Protein AF-A0A1E7FJT5-F1 (afdb_monomer)

Solvent-accessible surface area (backbone atoms only — not comparable to full-atom values): 8750 Å² total; per-residue (Å²): 140,86,82,88,76,79,88,72,90,83,76,82,88,74,75,82,69,93,66,85,83,46,63,71,59,53,54,55,51,50,51,51,30,64,79,62,54,52,94,70,91,85,73,89,79,63,67,75,56,74,73,49,58,88,80,35,68,68,36,50,64,54,43,68,59,30,68,79,48,58,83,34,81,56,54,58,55,59,33,17,39,25,45,42,39,25,74,70,63,80,24,99,35,48,64,49,20,36,49,40,18,57,73,53,34,29,19,50,61,91,44,77,43,53,56,40,81,40,75,57,48,81,84,45,58,83,37,61,44,58,22,56,80,21,55,89,34,78,20,67,78,77,136

Structure (mmCIF, N/CA/C/O backbone):
data_AF-A0A1E7FJT5-F1
#
_entry.id   AF-A0A1E7FJT5-F1
#
loop_
_atom_site.group_PDB
_atom_site.id
_atom_site.type_symbol
_atom_site.label_atom_id
_atom_site.label_alt_id
_atom_site.label_comp_id
_atom_site.label_asym_id
_atom_site.label_entity_id
_atom_site.label_seq_id
_atom_site.pdbx_PDB_ins_code
_atom_site.Cartn_x
_atom_site.Cartn_y
_atom_site.Cartn_z
_atom_site.occupancy
_atom_site.B_iso_or_equiv
_atom_site.auth_seq_id
_atom_site.auth_comp_id
_atom_site.auth_asym_id
_atom_site.auth_atom_id
_atom_site.pdbx_PDB_model_num
ATOM 1 N N . MET A 1 1 ? 29.298 30.835 23.807 1.00 54.16 1 MET A N 1
ATOM 2 C CA . MET A 1 1 ? 28.384 29.671 23.686 1.00 54.16 1 MET A CA 1
ATOM 3 C C . MET A 1 1 ? 26.962 30.118 23.995 1.00 54.16 1 MET A C 1
ATOM 5 O O . MET A 1 1 ? 26.852 30.983 24.853 1.00 54.16 1 MET A O 1
ATOM 9 N N . PRO A 1 2 ? 25.890 29.492 23.474 1.00 68.12 2 PRO A N 1
ATOM 10 C CA . PRO A 1 2 ? 25.666 28.839 22.175 1.00 68.12 2 PRO A CA 1
ATOM 11 C C . PRO A 1 2 ? 24.451 29.472 21.430 1.00 68.12 2 PRO A C 1
ATOM 13 O O . PRO A 1 2 ? 23.672 30.204 22.028 1.00 68.12 2 PRO A O 1
ATOM 16 N N . SER A 1 3 ? 24.205 29.151 20.155 1.00 59.41 3 SER A N 1
ATOM 17 C CA . SER A 1 3 ? 22.857 29.304 19.562 1.00 59.41 3 SER A CA 1
ATOM 18 C C . SER A 1 3 ? 22.513 28.102 18.681 1.00 59.41 3 SER A C 1
ATOM 20 O O . SER A 1 3 ? 22.457 28.155 17.457 1.00 59.41 3 SER A O 1
ATOM 22 N N . CYS A 1 4 ? 22.272 26.959 19.322 1.00 64.94 4 CYS A N 1
ATOM 23 C CA . CYS A 1 4 ? 21.626 25.831 18.651 1.00 64.94 4 CYS A CA 1
ATOM 24 C C . CYS A 1 4 ? 20.137 26.147 18.440 1.00 64.94 4 CYS A C 1
ATOM 26 O O . CYS A 1 4 ? 19.281 25.666 19.178 1.00 64.94 4 CYS A O 1
ATOM 28 N N . ALA A 1 5 ? 19.815 26.969 17.443 1.00 66.50 5 ALA A N 1
ATOM 29 C CA . ALA A 1 5 ? 18.439 27.260 17.060 1.00 66.50 5 ALA A CA 1
ATOM 30 C C . ALA A 1 5 ? 17.980 26.279 15.966 1.00 66.50 5 ALA A C 1
ATOM 32 O O . ALA A 1 5 ? 17.973 26.582 14.774 1.00 66.50 5 ALA A O 1
ATOM 33 N N . ILE A 1 6 ? 17.625 25.051 16.358 1.00 74.75 6 ILE A N 1
ATOM 34 C CA . ILE A 1 6 ? 17.037 24.079 15.424 1.00 74.75 6 ILE A CA 1
ATOM 35 C C . ILE A 1 6 ? 15.547 24.405 15.256 1.00 74.75 6 ILE A C 1
ATOM 37 O O . ILE A 1 6 ? 14.698 23.907 15.993 1.00 74.75 6 ILE A O 1
ATOM 41 N N . HIS A 1 7 ? 15.212 25.212 14.248 1.00 80.00 7 HIS A N 1
ATOM 42 C CA . HIS A 1 7 ? 13.829 25.553 13.887 1.00 80.00 7 HIS A CA 1
ATOM 43 C C . HIS A 1 7 ? 13.162 24.470 13.017 1.00 80.00 7 HIS A C 1
ATOM 45 O O . HIS A 1 7 ? 12.696 24.733 11.908 1.00 80.00 7 HIS A O 1
ATOM 51 N N . ARG A 1 8 ? 13.121 23.218 13.492 1.00 81.00 8 ARG A N 1
ATOM 52 C CA . ARG A 1 8 ? 12.333 22.154 12.843 1.00 81.00 8 ARG A CA 1
ATOM 53 C C . ARG A 1 8 ? 10.976 22.008 13.519 1.00 81.00 8 ARG A C 1
ATOM 55 O O . ARG A 1 8 ? 10.890 21.734 14.712 1.00 81.00 8 ARG A O 1
ATOM 62 N N . ASN A 1 9 ? 9.916 22.126 12.726 1.00 82.88 9 ASN A N 1
ATOM 63 C CA . ASN A 1 9 ? 8.549 21.933 13.195 1.00 82.88 9 ASN A CA 1
ATOM 64 C C . ASN A 1 9 ? 8.223 20.437 13.280 1.00 82.88 9 ASN A C 1
ATOM 66 O O . ASN A 1 9 ? 8.114 19.756 12.260 1.00 82.88 9 ASN A O 1
ATOM 70 N N . TYR A 1 10 ? 8.016 19.933 14.495 1.00 84.69 10 TYR A N 1
ATOM 71 C CA . TYR A 1 10 ? 7.511 18.582 14.738 1.00 84.69 10 TYR A CA 1
ATOM 72 C C . TYR A 1 10 ? 6.029 18.653 15.103 1.00 84.69 10 TYR A C 1
ATOM 74 O O . TYR A 1 10 ? 5.621 19.461 15.934 1.00 84.69 10 TYR A O 1
ATOM 82 N N . ARG A 1 11 ? 5.199 17.796 14.499 1.00 82.25 11 ARG A N 1
ATOM 83 C CA . ARG A 1 11 ? 3.760 17.745 14.788 1.00 82.25 11 ARG A CA 1
ATOM 84 C C . ARG A 1 11 ? 3.320 16.322 15.082 1.00 82.25 11 ARG A C 1
ATOM 86 O O . ARG A 1 11 ? 3.655 15.389 14.352 1.00 82.25 11 ARG A O 1
ATOM 93 N N . LYS A 1 12 ? 2.498 16.156 16.121 1.00 75.69 12 LYS A N 1
ATOM 94 C CA . LYS A 1 12 ? 1.784 14.898 16.347 1.00 75.69 12 LYS A CA 1
ATOM 95 C C . LYS A 1 12 ? 0.781 14.704 15.235 1.00 75.69 12 LYS A C 1
ATOM 97 O O . LYS A 1 12 ? -0.065 15.552 14.968 1.00 75.69 12 LYS A O 1
ATOM 102 N N . THR A 1 13 ? 0.886 13.560 14.590 1.00 70.12 13 THR A N 1
ATOM 103 C CA . THR A 1 13 ? 0.014 13.268 13.477 1.00 70.12 13 THR A CA 1
ATOM 104 C C . THR A 1 13 ? -1.288 12.615 14.000 1.00 70.12 13 THR A C 1
ATOM 106 O O . THR A 1 13 ? -2.318 12.800 13.360 1.00 70.12 13 THR A O 1
ATOM 109 N N . PHE A 1 14 ? -1.294 11.902 15.151 1.00 70.00 14 PHE A N 1
ATOM 110 C CA . PHE A 1 14 ? -2.457 11.163 15.710 1.00 70.00 14 PHE A CA 1
ATOM 111 C C . PHE A 1 14 ? -3.013 11.719 17.023 1.00 70.00 14 PHE A C 1
ATOM 113 O O . PHE A 1 14 ? -2.334 12.454 17.734 1.00 70.00 14 PHE A O 1
ATOM 120 N N . THR A 1 15 ? -4.239 11.301 17.346 1.00 75.00 15 THR A N 1
ATOM 121 C CA . THR A 1 15 ? -4.943 11.576 18.604 1.00 75.00 15 THR A CA 1
ATOM 122 C C . THR A 1 15 ? -5.395 10.264 19.248 1.00 75.00 15 THR A C 1
ATOM 124 O O . THR A 1 15 ? -5.741 9.314 18.543 1.00 75.00 15 THR A O 1
ATOM 127 N N . THR A 1 16 ? -5.358 10.193 20.580 1.00 68.88 16 THR A N 1
ATOM 128 C CA . THR A 1 16 ? -5.813 9.028 21.353 1.00 68.88 16 THR A CA 1
ATOM 129 C C . THR A 1 16 ? -7.343 9.030 21.493 1.00 68.88 16 THR A C 1
ATOM 131 O O . THR A 1 16 ? -7.953 10.102 21.596 1.00 68.88 16 THR A O 1
ATOM 134 N N . PRO A 1 17 ? -8.006 7.858 21.461 1.00 74.12 17 PRO A N 1
ATOM 135 C CA . PRO A 1 17 ? -9.449 7.783 21.657 1.00 74.12 17 PRO A CA 1
ATOM 136 C C . PRO A 1 17 ? -9.814 8.185 23.090 1.00 74.12 17 PRO A C 1
ATOM 138 O O . PRO A 1 17 ? -9.127 7.825 24.039 1.00 74.12 17 PRO A O 1
ATOM 141 N N . ARG A 1 18 ? -10.926 8.916 23.248 1.00 77.00 18 ARG A N 1
ATOM 142 C CA . ARG A 1 18 ? -11.429 9.320 24.575 1.00 77.00 18 ARG A CA 1
ATOM 143 C C . ARG A 1 18 ? -11.883 8.130 25.425 1.00 77.00 18 ARG A C 1
ATOM 145 O O . ARG A 1 18 ? -11.740 8.177 26.636 1.00 77.00 18 ARG A O 1
ATOM 152 N N . ARG A 1 19 ? -12.450 7.099 24.791 1.00 72.94 19 ARG A N 1
ATOM 153 C CA . ARG A 1 19 ? -12.913 5.859 25.425 1.00 72.94 19 ARG A CA 1
ATOM 154 C C . ARG A 1 19 ? -12.124 4.694 24.826 1.00 72.94 19 ARG A C 1
ATOM 156 O O . ARG A 1 19 ? -12.414 4.305 23.699 1.00 72.94 19 ARG A O 1
ATOM 163 N N . PRO A 1 20 ? -11.081 4.195 25.509 1.00 70.19 20 PRO A N 1
ATOM 164 C CA . PRO A 1 20 ? -10.197 3.178 24.937 1.00 70.19 20 PRO A CA 1
ATOM 165 C C . PRO A 1 20 ? -10.841 1.794 24.764 1.00 70.19 20 PRO A C 1
ATOM 167 O O . PRO A 1 20 ? -10.441 1.060 23.866 1.00 70.19 20 PRO A O 1
ATOM 170 N N . TYR A 1 21 ? -11.822 1.449 25.604 1.00 74.38 21 TYR A N 1
ATOM 171 C CA . TYR A 1 21 ? -12.363 0.087 25.739 1.00 74.38 21 TYR A CA 1
ATOM 172 C C . TYR A 1 21 ? -13.814 -0.049 25.254 1.00 74.38 21 TYR A C 1
ATOM 174 O O . TYR A 1 21 ? -14.599 -0.819 25.797 1.00 74.38 21 TYR A O 1
ATOM 182 N N . GLU A 1 22 ? -14.197 0.727 24.244 1.00 79.12 22 GLU A N 1
ATOM 183 C CA . GLU A 1 22 ? -15.536 0.665 23.653 1.00 79.12 22 GLU A CA 1
ATOM 184 C C . GLU A 1 22 ? -15.580 -0.466 22.612 1.00 79.12 22 GLU A C 1
ATOM 186 O O . GLU A 1 22 ? -14.956 -0.361 21.554 1.00 79.12 22 GLU A O 1
ATOM 191 N N . LYS A 1 23 ? -16.281 -1.563 22.934 1.00 62.59 23 LYS A N 1
ATOM 192 C CA . LYS A 1 23 ? -16.287 -2.819 22.159 1.00 62.59 23 LYS A CA 1
ATOM 193 C C . LYS A 1 23 ? -16.576 -2.606 20.669 1.00 62.59 23 LYS A C 1
ATOM 195 O O . LYS A 1 23 ? -15.796 -3.040 19.833 1.00 62.59 23 LYS A O 1
ATOM 200 N N . GLU A 1 24 ? -17.621 -1.850 20.342 1.00 74.94 24 GLU A N 1
ATOM 201 C CA . GLU A 1 24 ? -18.013 -1.561 18.954 1.00 74.94 24 GLU A CA 1
ATOM 202 C C . GLU A 1 24 ? -16.902 -0.861 18.156 1.00 74.94 24 GLU A C 1
ATOM 204 O O . GLU A 1 24 ? -16.672 -1.160 16.984 1.00 74.94 24 GLU A O 1
ATOM 209 N N . THR A 1 25 ? -16.165 0.046 18.807 1.00 68.06 25 THR A N 1
ATOM 210 C CA . THR A 1 25 ? -15.031 0.740 18.185 1.00 68.06 25 THR A CA 1
ATOM 211 C C . THR A 1 25 ? -13.859 -0.216 17.979 1.00 68.06 25 THR A C 1
ATOM 213 O O . THR A 1 25 ? -13.232 -0.195 16.922 1.00 68.06 25 THR A O 1
ATOM 216 N N . LEU A 1 26 ? -13.563 -1.062 18.970 1.00 62.66 26 LEU A N 1
ATOM 217 C CA . LEU A 1 26 ? -12.484 -2.047 18.884 1.00 62.66 26 LEU A CA 1
ATOM 218 C C . LEU A 1 26 ? -12.736 -3.073 17.775 1.00 62.66 26 LEU A C 1
ATOM 220 O O . LEU A 1 26 ? -11.825 -3.339 16.992 1.00 62.66 26 LEU A O 1
ATOM 224 N N . ASP A 1 27 ? -13.962 -3.583 17.672 1.00 69.44 27 ASP A N 1
ATOM 225 C CA . ASP A 1 27 ? -14.354 -4.573 16.668 1.00 69.44 27 ASP A CA 1
ATOM 226 C C . ASP A 1 27 ? -14.320 -3.972 15.250 1.00 69.44 27 ASP A C 1
ATOM 228 O O . ASP A 1 27 ? -13.783 -4.580 14.318 1.00 69.44 27 ASP A O 1
ATOM 232 N N . ALA A 1 28 ? -14.797 -2.732 15.085 1.00 73.81 28 ALA A N 1
ATOM 233 C CA . ALA A 1 28 ? -14.714 -2.012 13.814 1.00 73.81 28 ALA A CA 1
ATOM 234 C C . ALA A 1 28 ? -13.260 -1.715 13.398 1.00 73.81 28 ALA A C 1
ATOM 236 O O . ALA A 1 28 ? -12.890 -1.875 12.232 1.00 73.81 28 ALA A O 1
ATOM 237 N N . GLU A 1 29 ? -12.407 -1.310 14.344 1.00 65.94 29 GLU A N 1
ATOM 238 C CA . GLU A 1 29 ? -10.981 -1.076 14.097 1.00 65.94 29 GLU A CA 1
ATOM 239 C C . GLU A 1 29 ? -10.237 -2.369 13.744 1.00 65.94 29 GLU A C 1
ATOM 241 O O . GLU A 1 29 ? -9.400 -2.360 12.839 1.00 65.94 29 GLU A O 1
ATOM 246 N N . LEU A 1 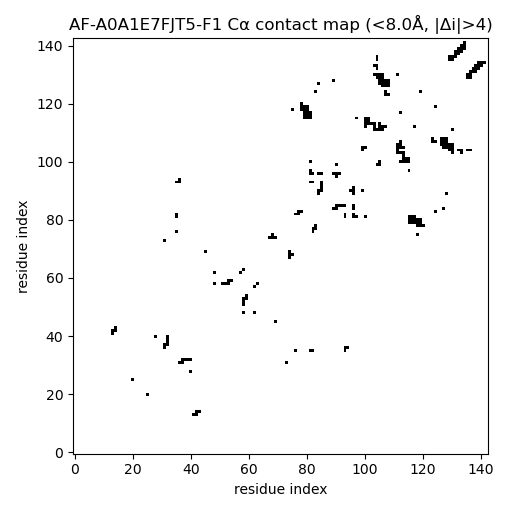30 ? -10.542 -3.479 14.421 1.00 68.00 30 LEU A N 1
ATOM 247 C CA . LEU A 1 30 ? -9.915 -4.778 14.176 1.00 68.00 30 LEU A CA 1
ATOM 248 C C . LEU A 1 30 ? -10.256 -5.307 12.779 1.00 68.00 30 LEU A C 1
ATOM 250 O O . LEU A 1 30 ? -9.366 -5.770 12.062 1.00 68.00 30 LEU A O 1
ATOM 254 N N . LYS A 1 31 ? -11.515 -5.153 12.353 1.00 72.81 31 LYS A N 1
ATOM 255 C CA . LYS A 1 31 ? -11.950 -5.499 10.996 1.00 72.81 31 LYS A CA 1
ATOM 256 C C . LYS A 1 31 ? -11.169 -4.717 9.935 1.00 72.81 31 LYS A C 1
ATOM 258 O O . LYS A 1 31 ? -10.644 -5.309 8.996 1.00 72.81 31 LYS A O 1
ATOM 263 N N . LEU A 1 32 ? -10.994 -3.406 10.125 1.00 69.75 32 LEU A N 1
ATOM 264 C CA . LEU A 1 32 ? -10.198 -2.562 9.222 1.00 69.75 32 LEU A CA 1
ATOM 265 C C . LEU A 1 32 ? -8.708 -2.934 9.213 1.00 69.75 32 LEU A C 1
ATOM 267 O O . LEU A 1 32 ? -8.057 -2.885 8.168 1.00 69.75 32 LEU A O 1
ATOM 271 N N . VAL A 1 33 ? -8.150 -3.298 10.369 1.00 69.06 33 VAL A N 1
ATOM 272 C CA . VAL A 1 33 ? -6.762 -3.766 10.476 1.00 69.06 33 VAL A CA 1
ATOM 273 C C . VAL A 1 33 ? -6.558 -5.044 9.666 1.00 69.06 33 VAL A C 1
ATOM 275 O O . VAL A 1 33 ? -5.568 -5.125 8.935 1.00 69.06 33 VAL A O 1
ATOM 278 N N . GLY A 1 34 ? -7.501 -5.986 9.742 1.00 69.81 34 GLY A N 1
ATOM 279 C CA . GLY A 1 34 ? -7.494 -7.212 8.946 1.00 69.81 34 GLY A CA 1
ATOM 280 C C . GLY A 1 34 ? -7.638 -6.940 7.447 1.00 69.81 34 GLY A C 1
ATOM 281 O O . GLY A 1 34 ? -6.787 -7.350 6.662 1.00 69.81 34 GLY A O 1
ATOM 282 N N . GLU A 1 35 ? -8.656 -6.173 7.050 1.00 75.94 35 GLU A N 1
ATOM 283 C CA . GLU A 1 35 ? -8.964 -5.882 5.640 1.00 75.94 35 GLU A CA 1
ATOM 284 C C . GLU A 1 35 ? -7.856 -5.120 4.897 1.00 75.94 35 GLU A C 1
ATOM 286 O O . GLU A 1 35 ? -7.714 -5.267 3.685 1.00 75.94 35 GLU A O 1
ATOM 291 N N . TYR A 1 36 ? -7.078 -4.287 5.595 1.00 70.50 36 TYR A N 1
ATOM 292 C CA . TY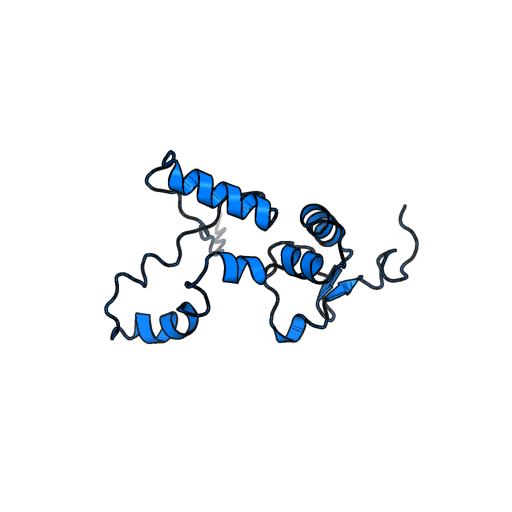R A 1 36 ? -6.042 -3.439 4.986 1.00 70.50 36 TYR A CA 1
ATOM 293 C C . TYR A 1 36 ? -4.619 -3.792 5.449 1.00 70.50 36 TYR A C 1
ATOM 295 O O . TYR A 1 36 ? -3.659 -3.124 5.055 1.00 70.50 36 TYR A O 1
ATOM 303 N N . GLY A 1 37 ? -4.455 -4.844 6.262 1.00 66.69 37 GLY A N 1
ATOM 304 C CA . GLY A 1 37 ? -3.169 -5.313 6.790 1.00 66.69 37 GLY A CA 1
ATOM 305 C C . GLY A 1 37 ? -2.363 -4.216 7.490 1.00 66.69 37 GLY A C 1
ATOM 306 O O . GLY A 1 37 ? -1.154 -4.069 7.256 1.00 66.69 37 GLY A O 1
ATOM 307 N N . LEU A 1 38 ? -3.044 -3.397 8.295 1.00 70.69 38 LEU A N 1
ATOM 308 C CA . LEU A 1 38 ? -2.443 -2.299 9.053 1.00 70.69 38 LEU A CA 1
ATOM 309 C C . LEU A 1 38 ? -1.723 -2.839 10.298 1.00 70.69 38 LEU A C 1
ATOM 311 O O . LEU A 1 38 ? -2.078 -3.877 10.834 1.00 70.69 38 LEU A O 1
ATOM 315 N N . ARG A 1 39 ? -0.697 -2.126 10.785 1.00 55.78 39 ARG A N 1
ATOM 316 C CA . ARG A 1 39 ? 0.011 -2.495 12.033 1.00 55.78 39 ARG A CA 1
ATOM 317 C C . ARG A 1 39 ? -0.482 -1.703 13.252 1.00 55.78 39 ARG A C 1
ATOM 319 O O . ARG A 1 39 ? -0.231 -2.110 14.377 1.00 55.78 39 ARG A O 1
ATOM 326 N N . CYS A 1 40 ? -1.152 -0.566 13.030 1.00 57.41 40 CYS A N 1
ATOM 327 C CA . CYS A 1 40 ? -1.591 0.356 14.081 1.00 57.41 40 CYS A CA 1
ATOM 328 C C . CYS A 1 40 ? -2.945 1.003 13.726 1.00 57.41 40 CYS A C 1
ATOM 330 O O . CYS A 1 40 ? -3.267 1.154 12.546 1.00 57.41 40 CYS A O 1
ATOM 332 N N . LYS A 1 41 ? -3.687 1.441 14.753 1.00 55.53 41 LYS A N 1
ATOM 333 C CA . LYS A 1 41 ? -5.008 2.099 14.674 1.00 55.53 41 LYS A CA 1
ATOM 334 C C . LYS A 1 41 ? -4.927 3.506 14.041 1.00 55.53 41 LYS A C 1
ATOM 336 O O . LYS A 1 41 ? -3.963 4.237 14.285 1.00 55.53 41 LYS A O 1
ATOM 341 N N . LEU A 1 42 ? -5.916 3.887 13.216 1.00 50.53 42 LEU A N 1
ATOM 342 C CA . LEU A 1 42 ? -5.945 5.134 12.415 1.00 50.53 42 LEU A CA 1
ATOM 343 C C . LEU A 1 42 ? -7.036 6.132 12.897 1.00 50.53 42 LEU A C 1
ATOM 345 O O . LEU A 1 42 ? -7.904 5.792 13.685 1.00 50.53 42 LEU A O 1
ATOM 349 N N . ARG A 1 43 ? -6.939 7.402 12.472 1.00 52.75 43 ARG A N 1
ATOM 350 C CA . ARG A 1 43 ? -7.390 8.631 13.170 1.00 52.75 43 ARG A CA 1
ATOM 351 C C . ARG A 1 43 ? -8.792 9.157 12.863 1.00 52.75 43 ARG A C 1
ATOM 353 O O . ARG A 1 43 ? -9.300 9.018 11.757 1.00 52.75 43 ARG A O 1
ATOM 360 N N . LYS A 1 44 ? -9.278 9.982 13.805 1.00 48.19 44 LYS A N 1
ATOM 361 C CA . LYS A 1 44 ? -10.405 10.930 13.702 1.00 48.19 44 LYS A CA 1
ATOM 362 C C . LYS A 1 44 ? -9.975 12.286 13.109 1.00 48.19 44 LYS A C 1
ATOM 364 O O . LYS A 1 44 ? -9.634 13.192 13.863 1.00 48.19 44 LYS A O 1
ATOM 369 N N . SER A 1 45 ? -10.026 12.460 11.787 1.00 41.44 45 SER A N 1
ATOM 370 C CA . SER A 1 45 ? -9.951 13.796 11.149 1.00 41.44 45 SER A CA 1
ATOM 371 C C . SER A 1 45 ? -11.317 14.352 10.722 1.00 41.44 45 SER A C 1
ATOM 373 O O . SER A 1 45 ? -11.424 15.535 10.435 1.00 41.44 45 SER A O 1
ATOM 375 N N . ALA A 1 46 ? -12.378 13.536 10.723 1.00 44.50 46 ALA A N 1
ATOM 376 C CA . ALA A 1 46 ? -13.710 13.949 10.264 1.00 44.50 46 ALA A CA 1
ATOM 377 C C . ALA A 1 46 ? -14.566 14.673 11.328 1.00 44.50 46 ALA A C 1
ATOM 379 O O . ALA A 1 46 ? -15.593 15.256 10.996 1.00 44.50 46 ALA A O 1
ATOM 380 N N . ARG A 1 47 ? -14.173 14.650 12.612 1.00 42.88 47 ARG A N 1
ATOM 381 C CA . ARG A 1 47 ? -15.058 15.062 13.720 1.00 42.88 47 ARG A CA 1
ATOM 382 C C . ARG A 1 47 ? -15.242 16.579 13.848 1.00 42.88 47 ARG A C 1
ATOM 384 O O . ARG A 1 47 ? -16.303 17.004 14.272 1.00 42.88 47 ARG A O 1
ATOM 391 N N . THR A 1 48 ? -14.240 17.377 13.490 1.00 47.66 48 THR A N 1
ATOM 392 C CA . THR A 1 48 ? -14.270 18.849 13.616 1.00 47.66 48 THR A CA 1
ATOM 393 C C . THR A 1 48 ? -15.009 19.546 12.479 1.00 47.66 48 THR A C 1
ATOM 395 O O . THR A 1 48 ? -15.410 20.692 12.627 1.00 47.66 48 THR A O 1
ATOM 398 N N . LEU A 1 49 ? -15.176 18.873 11.339 1.00 47.41 49 LEU A N 1
ATOM 399 C CA . LEU A 1 49 ? -15.767 19.464 10.133 1.00 47.41 49 LEU A CA 1
ATOM 400 C C . LEU A 1 49 ? -17.263 19.155 10.011 1.00 47.41 49 LEU A C 1
ATOM 402 O O . LEU A 1 49 ? -17.999 19.924 9.405 1.00 47.41 49 LEU A O 1
ATOM 406 N N . LEU A 1 50 ? -17.723 18.069 10.642 1.00 48.84 50 LEU A N 1
ATOM 407 C CA . LEU A 1 50 ? -19.141 17.701 10.733 1.00 48.84 50 LEU A CA 1
ATOM 408 C C . LEU A 1 50 ? -19.905 18.478 11.819 1.00 48.84 50 LEU A C 1
ATOM 410 O O . LEU A 1 50 ? -21.128 18.435 11.837 1.00 48.84 50 LEU A O 1
ATOM 414 N N . THR A 1 51 ? -19.195 19.180 12.704 1.00 53.22 51 THR A N 1
ATOM 415 C CA . THR A 1 51 ? -19.773 20.055 13.738 1.00 53.22 51 THR A CA 1
ATOM 416 C C . THR A 1 51 ? -19.985 21.497 13.273 1.00 53.22 51 THR A C 1
ATOM 418 O O . THR A 1 51 ? -20.655 22.247 13.970 1.00 53.22 51 THR A O 1
ATOM 421 N N . LEU A 1 52 ? -19.392 21.897 12.143 1.00 58.62 52 LEU A N 1
ATOM 422 C CA . LEU A 1 52 ? -19.532 23.241 11.564 1.00 58.62 52 LEU A CA 1
ATOM 423 C C . LEU A 1 52 ? -20.781 23.326 10.683 1.00 58.62 52 LEU A C 1
ATOM 425 O O . LEU A 1 52 ? -21.207 22.307 10.134 1.00 58.62 52 LEU A O 1
ATOM 429 N N . ASP A 1 53 ? -21.347 24.518 10.515 1.00 64.50 53 ASP A N 1
ATOM 430 C CA . ASP A 1 53 ? -22.578 24.720 9.744 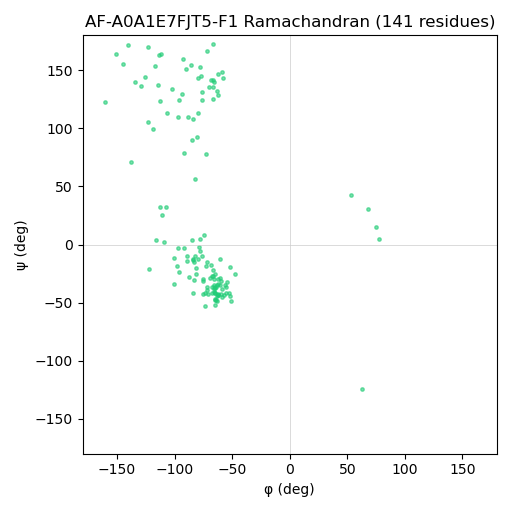1.00 64.50 53 ASP A CA 1
ATOM 431 C C . ASP A 1 53 ? -22.338 24.406 8.251 1.00 64.50 53 ASP A C 1
ATOM 433 O O . ASP A 1 53 ? -21.272 24.737 7.724 1.00 64.50 53 ASP A O 1
ATOM 437 N N . PRO A 1 54 ? -23.272 23.750 7.532 1.00 64.75 54 PRO A N 1
ATOM 438 C CA . PRO A 1 54 ? -23.167 23.505 6.089 1.00 64.75 54 PRO A CA 1
ATOM 439 C C . PRO A 1 54 ? -22.780 24.723 5.230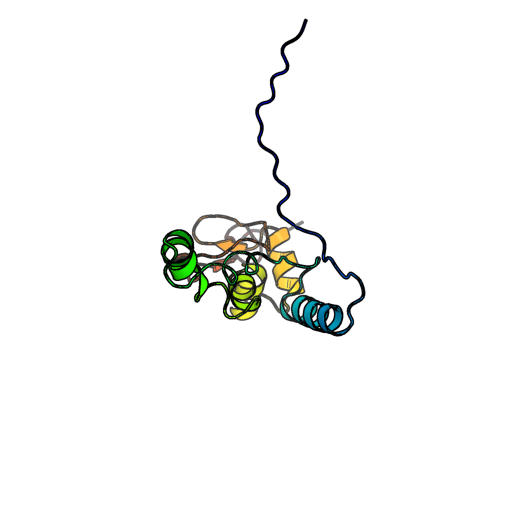 1.00 64.75 54 PRO A C 1
ATOM 441 O O . PRO A 1 54 ? -22.197 24.517 4.164 1.00 64.75 54 PRO A O 1
ATOM 444 N N . LYS A 1 55 ? -23.052 25.959 5.668 1.00 76.00 55 LYS A N 1
ATOM 445 C CA . LYS A 1 55 ? -22.698 27.194 4.943 1.00 76.00 55 LYS A CA 1
ATOM 446 C C . LYS A 1 55 ? -21.339 27.797 5.325 1.00 76.00 55 LYS A C 1
ATOM 448 O O . LYS A 1 55 ? -20.936 28.787 4.718 1.00 76.00 55 LYS A O 1
ATOM 453 N N . ASP A 1 56 ? -20.617 27.225 6.290 1.00 72.25 56 ASP A N 1
ATOM 454 C CA . ASP A 1 56 ? -19.322 27.761 6.716 1.00 72.25 56 ASP A CA 1
ATOM 455 C C . ASP A 1 56 ? -18.292 27.718 5.571 1.00 72.25 56 ASP A C 1
ATOM 457 O O . ASP A 1 56 ? -18.073 26.654 4.979 1.00 72.25 56 ASP A O 1
ATOM 461 N N . PRO A 1 57 ? -17.550 28.809 5.299 1.00 74.06 57 PRO A N 1
ATOM 462 C CA . PRO A 1 57 ? -16.545 28.838 4.234 1.00 74.06 57 PRO A CA 1
ATOM 463 C C . PRO A 1 57 ? -15.441 27.789 4.451 1.00 74.06 57 PRO A C 1
ATOM 465 O O . PRO A 1 57 ? -14.945 27.198 3.490 1.00 74.06 57 PRO A O 1
ATOM 468 N N . LYS A 1 58 ? -15.118 27.468 5.716 1.00 64.00 58 LYS A N 1
ATOM 469 C CA . LYS A 1 58 ? -14.208 26.365 6.076 1.00 64.00 58 LYS A CA 1
ATOM 470 C C . LYS A 1 58 ? -14.782 24.990 5.709 1.00 64.00 58 LYS A C 1
ATOM 472 O O . LYS A 1 58 ? -14.037 24.142 5.225 1.00 64.00 58 LYS A O 1
ATOM 477 N N . ARG A 1 59 ? -16.094 24.770 5.879 1.00 55.12 59 ARG A N 1
ATOM 478 C CA . ARG A 1 59 ? -16.775 23.521 5.495 1.00 55.12 59 ARG A CA 1
ATOM 479 C C . ARG A 1 59 ? -16.985 23.422 3.987 1.00 55.12 59 ARG A C 1
ATOM 481 O O . ARG A 1 59 ? -16.941 22.320 3.469 1.00 55.12 59 ARG A O 1
ATOM 488 N N . ILE A 1 60 ? -17.145 24.517 3.257 1.00 60.53 60 ILE A N 1
ATOM 489 C CA . ILE A 1 60 ? -17.285 24.486 1.791 1.00 60.53 60 ILE A CA 1
ATOM 490 C C . ILE A 1 60 ? -15.925 24.223 1.117 1.00 60.53 60 ILE A C 1
ATOM 492 O O . ILE A 1 60 ? -15.821 23.389 0.213 1.00 60.53 60 ILE A O 1
ATOM 496 N N . PHE A 1 61 ? -14.859 24.867 1.602 1.00 60.94 61 PHE A N 1
ATOM 497 C CA . PHE A 1 61 ? -13.507 24.710 1.059 1.00 60.94 61 PHE A CA 1
ATOM 498 C C . PHE A 1 61 ? -12.872 23.367 1.431 1.00 60.94 61 PHE A C 1
ATOM 500 O O . PHE A 1 61 ? -12.455 22.604 0.560 1.00 60.94 61 PHE A O 1
ATOM 507 N N . GLU A 1 62 ? -12.840 23.020 2.721 1.00 52.16 62 GLU A N 1
ATOM 508 C CA . GLU A 1 62 ? -12.327 21.712 3.126 1.00 52.16 62 GLU A CA 1
ATOM 509 C C . GLU A 1 62 ? -13.324 20.616 2.742 1.00 52.16 62 GLU A C 1
ATOM 511 O O . GLU A 1 62 ? -12.919 19.552 2.277 1.00 52.16 62 GLU A O 1
ATOM 516 N N . GLY A 1 63 ? -14.630 20.882 2.836 1.00 42.22 63 GLY A N 1
ATOM 517 C CA . GLY A 1 63 ? -15.691 19.903 2.620 1.00 42.22 63 GLY A CA 1
ATOM 518 C C . GLY A 1 63 ? -16.153 19.661 1.194 1.00 42.22 63 GLY A C 1
ATOM 519 O O . GLY A 1 63 ? -16.994 18.800 1.013 1.00 42.22 63 GLY A O 1
ATOM 520 N N . THR A 1 64 ? -15.562 20.268 0.171 1.00 47.47 64 THR A N 1
ATOM 521 C CA . THR A 1 64 ? -15.593 19.716 -1.200 1.00 47.47 64 THR A CA 1
ATOM 522 C C . THR A 1 64 ? -14.524 18.630 -1.393 1.00 47.47 64 THR A C 1
ATOM 524 O O . THR A 1 64 ? -14.711 17.685 -2.164 1.00 47.47 64 THR A O 1
ATOM 527 N N . ALA A 1 65 ? -13.438 18.672 -0.610 1.00 44.88 65 ALA A N 1
ATOM 528 C CA . ALA A 1 65 ? -12.456 17.591 -0.518 1.00 44.88 65 ALA A CA 1
ATOM 529 C C . ALA A 1 65 ? -12.879 16.470 0.458 1.00 44.88 65 ALA A C 1
ATOM 531 O O . ALA A 1 65 ? -12.302 15.378 0.413 1.00 44.88 65 ALA A O 1
ATOM 532 N N . LEU A 1 66 ? -13.880 16.709 1.319 1.00 39.28 66 LEU A N 1
ATOM 533 C CA . LEU A 1 66 ? -14.332 15.768 2.352 1.00 39.28 66 LEU A CA 1
ATOM 534 C C . LEU A 1 66 ? -15.335 14.691 1.925 1.00 39.28 66 LEU A C 1
ATOM 536 O O . LEU A 1 66 ? -15.119 13.580 2.367 1.00 39.28 66 LEU A O 1
ATOM 540 N N . PRO A 1 67 ? -16.388 14.866 1.110 1.00 37.97 67 PRO A N 1
ATOM 541 C CA . PRO A 1 67 ? -17.292 13.763 0.772 1.00 37.97 67 PRO A CA 1
ATOM 542 C C . PRO A 1 67 ? -16.565 12.677 -0.034 1.00 37.97 67 PRO A C 1
ATOM 544 O O . PRO A 1 67 ? -16.862 11.498 0.110 1.00 37.97 67 PRO A O 1
ATOM 547 N N . LYS A 1 68 ? -15.488 13.038 -0.751 1.00 38.09 68 LYS A N 1
ATOM 548 C CA . LYS A 1 68 ? -14.537 12.085 -1.355 1.00 38.09 68 LYS A CA 1
ATOM 549 C C . LYS A 1 68 ? -13.550 11.444 -0.351 1.00 38.09 68 LYS A C 1
ATOM 551 O O . LYS A 1 68 ? -12.813 10.538 -0.736 1.00 38.09 68 LYS A O 1
ATOM 556 N N . ARG A 1 69 ? -13.485 11.915 0.904 1.00 37.00 69 ARG A N 1
ATOM 557 C CA . ARG A 1 69 ? -12.556 11.481 1.979 1.00 37.00 69 ARG A CA 1
ATOM 558 C C . ARG A 1 69 ? -13.228 10.975 3.276 1.00 37.00 69 ARG A C 1
ATOM 560 O O . ARG A 1 69 ? -12.555 10.276 4.023 1.00 37.00 69 ARG A O 1
ATOM 567 N N . ILE A 1 70 ? -14.486 11.325 3.562 1.00 35.38 70 ILE A N 1
ATOM 568 C CA . ILE A 1 70 ? -15.232 11.058 4.809 1.00 35.38 70 ILE A CA 1
ATOM 569 C C . ILE A 1 70 ? -16.174 9.868 4.659 1.00 35.38 70 ILE A C 1
ATOM 571 O O . ILE A 1 70 ? -16.345 9.154 5.641 1.00 35.38 70 ILE A O 1
ATOM 575 N N . PHE A 1 71 ? -16.766 9.630 3.479 1.00 37.19 71 PHE A N 1
ATOM 576 C CA . PHE A 1 71 ? -17.840 8.631 3.343 1.00 37.19 71 PHE A CA 1
ATOM 577 C C . PHE A 1 71 ? -17.412 7.206 3.714 1.00 37.19 71 PHE A C 1
ATOM 579 O O . PHE A 1 71 ? -18.238 6.341 3.944 1.00 37.19 71 PHE A O 1
ATOM 586 N N . GLU A 1 72 ? -16.119 6.963 3.869 1.00 43.34 72 GLU A N 1
ATOM 587 C CA . GLU A 1 72 ? -15.619 5.702 4.357 1.00 43.34 72 GLU A CA 1
ATOM 588 C C . GLU A 1 72 ? -14.193 5.962 4.856 1.00 43.34 72 GLU A C 1
ATOM 590 O O . GLU A 1 72 ? -13.335 6.377 4.076 1.00 43.34 72 GLU A O 1
ATOM 595 N N . GLY A 1 73 ? -13.869 5.677 6.123 1.00 49.75 73 GLY A N 1
ATOM 596 C CA . GLY A 1 73 ? -12.458 5.573 6.545 1.00 49.75 73 GLY A CA 1
ATOM 597 C C . GLY A 1 73 ? -11.659 4.613 5.641 1.00 49.75 73 GLY A C 1
ATOM 598 O O . GLY A 1 73 ? -10.441 4.726 5.509 1.00 49.75 73 GLY A O 1
ATOM 599 N N . THR A 1 74 ? -12.371 3.741 4.923 1.00 53.56 74 THR A N 1
ATOM 600 C CA . THR A 1 74 ? -11.875 2.854 3.874 1.0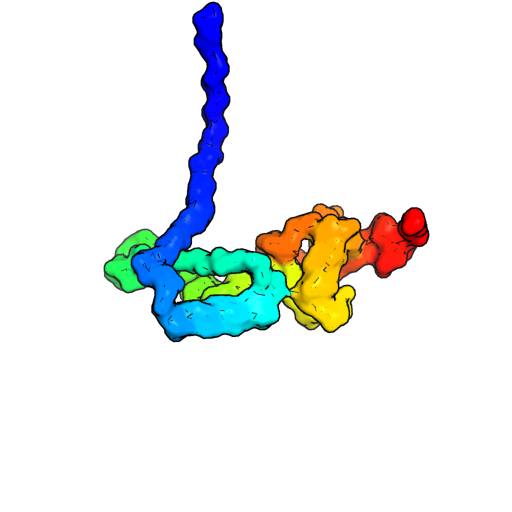0 53.56 74 THR A CA 1
ATOM 601 C C . THR A 1 74 ? -11.408 3.590 2.607 1.00 53.56 74 THR A C 1
ATOM 603 O O . THR A 1 74 ? -10.497 3.107 1.944 1.00 53.56 74 THR A O 1
ATOM 606 N N . ALA A 1 75 ? -11.919 4.780 2.267 1.00 54.19 75 ALA A N 1
ATOM 607 C CA . ALA A 1 75 ? -11.584 5.482 1.021 1.00 54.19 75 ALA A CA 1
ATOM 608 C C . ALA A 1 75 ? -10.114 5.933 0.965 1.00 54.19 75 ALA A C 1
ATOM 610 O O . ALA A 1 75 ? -9.477 5.864 -0.088 1.00 54.19 75 ALA A O 1
ATOM 611 N N . LEU A 1 76 ? -9.551 6.351 2.105 1.00 59.97 76 LEU A N 1
ATOM 612 C CA . LEU A 1 76 ? -8.120 6.642 2.228 1.00 59.97 76 LEU A CA 1
ATOM 613 C C . LEU A 1 76 ? -7.291 5.356 2.241 1.00 59.97 76 LEU A C 1
ATOM 615 O O . LEU A 1 76 ? -6.265 5.286 1.568 1.00 59.97 76 LEU A O 1
ATOM 619 N N . LEU A 1 77 ? -7.758 4.325 2.948 1.00 63.44 77 LEU A N 1
ATOM 620 C CA . LEU A 1 77 ? -7.073 3.034 3.034 1.00 63.44 77 LEU A CA 1
ATOM 621 C C . LEU A 1 77 ? -7.035 2.294 1.685 1.00 63.44 77 LEU A C 1
ATOM 623 O O . LEU A 1 77 ? -6.065 1.599 1.391 1.00 63.44 77 LEU A O 1
ATOM 627 N N . ARG A 1 78 ? -8.031 2.508 0.815 1.00 59.62 78 ARG A N 1
ATOM 628 C CA . ARG A 1 78 ? -8.076 2.020 -0.576 1.00 59.62 78 ARG A CA 1
ATOM 629 C C . ARG A 1 78 ? -7.021 2.663 -1.481 1.00 59.62 78 ARG A C 1
ATOM 631 O O . ARG A 1 78 ? -6.725 2.101 -2.530 1.00 59.62 78 ARG A O 1
ATOM 638 N N . ARG A 1 79 ? -6.492 3.838 -1.124 1.00 71.62 79 ARG A N 1
ATOM 639 C CA . ARG A 1 79 ? -5.469 4.562 -1.906 1.00 71.62 79 ARG A CA 1
ATOM 640 C C . ARG A 1 79 ? -4.044 4.321 -1.408 1.00 71.62 79 ARG A C 1
ATOM 642 O O . ARG A 1 79 ? -3.094 4.819 -2.007 1.00 71.62 79 ARG A O 1
ATOM 649 N N . ILE A 1 80 ? -3.892 3.562 -0.325 1.00 82.81 80 ILE A N 1
ATOM 650 C CA . ILE A 1 80 ? -2.588 3.155 0.190 1.00 82.81 80 ILE A CA 1
ATOM 651 C C . ILE A 1 80 ? -1.926 2.204 -0.812 1.00 82.81 80 ILE A C 1
ATOM 653 O O . ILE A 1 80 ? -2.558 1.274 -1.310 1.00 82.81 80 ILE A O 1
ATOM 657 N N . LEU A 1 81 ? -0.635 2.407 -1.080 1.00 86.19 81 LEU A N 1
ATOM 658 C CA . LEU A 1 81 ? 0.131 1.594 -2.025 1.00 86.19 81 LEU A CA 1
ATOM 659 C C . LEU A 1 81 ? 0.025 0.094 -1.714 1.00 86.19 81 LEU A C 1
ATOM 661 O O . LEU A 1 81 ? -0.198 -0.699 -2.617 1.00 86.19 81 LEU A O 1
ATOM 665 N N . GLN A 1 82 ? 0.089 -0.288 -0.436 1.00 87.38 82 GLN A N 1
ATOM 666 C CA . GLN A 1 82 ? -0.078 -1.674 0.020 1.00 87.38 82 GLN A CA 1
ATOM 667 C C . GLN A 1 82 ? -1.362 -2.342 -0.506 1.00 87.38 82 GLN A C 1
ATOM 669 O O . GLN A 1 82 ? -1.322 -3.486 -0.955 1.00 87.38 82 GLN A O 1
ATOM 674 N N . THR A 1 83 ? -2.499 -1.646 -0.466 1.00 86.94 83 THR A N 1
ATOM 675 C CA . THR A 1 83 ? -3.784 -2.215 -0.895 1.00 86.94 83 THR A CA 1
ATOM 676 C C . THR A 1 83 ? -3.977 -2.133 -2.396 1.00 86.94 83 THR A C 1
ATOM 678 O O . THR A 1 83 ? -4.582 -3.036 -2.966 1.00 86.94 83 THR A O 1
ATOM 681 N N . LYS A 1 84 ? -3.411 -1.116 -3.053 1.00 89.69 84 LYS A N 1
ATOM 682 C CA . LYS A 1 84 ? -3.359 -1.038 -4.519 1.00 89.69 84 LYS A CA 1
ATOM 683 C C . LYS A 1 84 ? -2.545 -2.182 -5.122 1.00 89.69 84 LYS A C 1
ATOM 685 O O . LYS A 1 84 ? -3.062 -2.880 -5.981 1.00 89.69 84 LYS A O 1
ATOM 690 N N . VAL A 1 85 ? -1.348 -2.439 -4.598 1.00 91.25 85 VAL A N 1
ATOM 691 C CA . VAL A 1 85 ? -0.463 -3.532 -5.040 1.00 91.25 85 VAL A CA 1
ATOM 692 C C . VAL A 1 85 ? -1.137 -4.897 -4.879 1.00 91.25 85 VAL A C 1
ATOM 694 O O . VAL A 1 85 ? -1.077 -5.722 -5.785 1.00 91.25 85 VAL A O 1
ATOM 697 N N . TYR A 1 86 ? -1.822 -5.130 -3.753 1.00 91.12 86 TYR A N 1
ATOM 698 C CA . TYR A 1 86 ? -2.589 -6.363 -3.554 1.00 91.12 86 TYR A CA 1
ATOM 699 C C . TYR A 1 86 ? -3.760 -6.481 -4.541 1.00 91.12 86 TYR A C 1
ATOM 701 O O . TYR A 1 86 ? -3.923 -7.512 -5.183 1.00 91.12 86 TYR A O 1
ATOM 709 N N . LYS A 1 87 ? -4.547 -5.411 -4.715 1.00 89.56 87 LYS A N 1
ATOM 710 C CA . LYS A 1 87 ? -5.699 -5.402 -5.633 1.00 89.56 87 LYS A CA 1
ATOM 711 C C . LYS A 1 87 ? -5.314 -5.526 -7.108 1.00 89.56 87 LYS A C 1
ATOM 713 O O . LYS A 1 87 ? -6.115 -6.027 -7.884 1.00 89.56 87 LYS A O 1
ATOM 718 N N . GLN A 1 88 ? -4.117 -5.084 -7.485 1.00 89.62 88 GLN A N 1
ATOM 719 C CA . GLN A 1 88 ? -3.555 -5.256 -8.828 1.00 89.62 88 GLN A CA 1
ATOM 720 C C . GLN A 1 88 ? -2.973 -6.660 -9.064 1.00 89.62 88 GLN A C 1
ATOM 722 O O . GLN A 1 88 ? -2.492 -6.936 -10.155 1.00 89.62 88 GLN A O 1
ATOM 727 N N . GLY A 1 89 ? -2.994 -7.549 -8.064 1.00 91.06 89 GLY A N 1
ATOM 728 C CA . GLY A 1 89 ? -2.512 -8.926 -8.204 1.00 91.06 89 GLY A CA 1
ATOM 729 C C . GLY A 1 89 ? -0.988 -9.082 -8.173 1.00 91.06 89 GLY A C 1
ATOM 730 O O . GLY A 1 89 ? -0.492 -10.196 -8.302 1.00 91.06 89 GLY A O 1
ATOM 731 N N . LEU A 1 90 ? -0.230 -8.005 -7.929 1.00 88.94 90 LEU A N 1
ATOM 732 C CA . LEU A 1 90 ? 1.238 -8.042 -7.827 1.00 88.94 90 LEU A CA 1
ATOM 733 C C . LEU A 1 90 ? 1.732 -8.805 -6.586 1.00 88.94 90 LEU A C 1
ATOM 735 O O . LEU A 1 90 ? 2.895 -9.192 -6.503 1.00 88.94 90 LEU A O 1
ATOM 739 N N . ALA A 1 91 ? 0.863 -9.012 -5.596 1.00 91.44 91 ALA A N 1
ATOM 740 C CA . ALA A 1 91 ? 1.185 -9.724 -4.369 1.00 91.44 91 ALA A CA 1
ATOM 741 C C . ALA A 1 91 ? 0.094 -10.735 -4.008 1.00 91.44 91 ALA A C 1
ATOM 743 O O . ALA A 1 91 ? -1.091 -10.428 -4.052 1.00 91.44 91 ALA A O 1
ATOM 744 N N . LYS A 1 92 ? 0.516 -11.911 -3.530 1.00 91.44 92 LYS A N 1
ATOM 745 C CA . LYS A 1 92 ? -0.371 -12.988 -3.041 1.00 91.44 92 LYS A CA 1
ATOM 746 C C . LYS A 1 92 ? -1.265 -12.589 -1.854 1.00 91.44 92 LYS A C 1
ATOM 748 O O . LYS A 1 92 ? -2.325 -13.166 -1.663 1.00 91.44 92 LYS A O 1
ATOM 753 N N . SER A 1 93 ? -0.821 -11.649 -1.019 1.00 91.56 93 SER A N 1
ATOM 754 C CA . SER A 1 93 ? -1.566 -11.180 0.156 1.00 91.56 93 SER A CA 1
ATOM 755 C C . SER A 1 93 ? -1.230 -9.727 0.479 1.00 91.56 93 SER A C 1
ATOM 757 O O . SER A 1 93 ? -0.205 -9.194 0.048 1.00 91.56 93 SER A O 1
ATOM 759 N N . ILE A 1 94 ? -2.061 -9.086 1.301 1.00 87.94 94 ILE A N 1
ATOM 760 C CA . ILE A 1 94 ? -1.832 -7.711 1.765 1.00 87.94 94 ILE A CA 1
ATOM 761 C C . ILE A 1 94 ? -0.537 -7.603 2.592 1.00 87.94 94 ILE A C 1
ATOM 763 O O . ILE A 1 94 ? 0.165 -6.587 2.541 1.00 87.94 94 ILE A O 1
ATOM 767 N N . HIS A 1 95 ? -0.193 -8.652 3.343 1.00 88.75 95 HIS A N 1
ATOM 768 C CA . HIS A 1 95 ? 1.064 -8.723 4.088 1.00 88.75 95 HIS A CA 1
ATOM 769 C C . HIS A 1 95 ? 2.260 -8.920 3.151 1.00 88.75 95 HIS A C 1
ATOM 771 O O . HIS A 1 95 ? 3.282 -8.259 3.328 1.00 88.75 95 HIS A O 1
ATOM 777 N N . HIS A 1 96 ? 2.112 -9.741 2.108 1.00 92.38 96 HIS A N 1
ATOM 778 C CA . HIS A 1 96 ? 3.132 -9.906 1.075 1.00 92.38 96 HIS A CA 1
ATOM 779 C C . HIS A 1 96 ? 3.387 -8.587 0.324 1.00 92.38 96 HIS A C 1
ATOM 781 O O . HIS A 1 96 ? 4.540 -8.184 0.179 1.00 92.38 96 HIS A O 1
ATOM 787 N N . ALA A 1 97 ? 2.334 -7.840 -0.032 1.00 91.75 97 ALA A N 1
ATOM 788 C CA . ALA A 1 97 ? 2.461 -6.516 -0.645 1.00 91.75 97 ALA A CA 1
ATOM 789 C C . ALA A 1 97 ? 3.305 -5.567 0.220 1.00 91.75 97 ALA A C 1
ATOM 791 O O . ALA A 1 97 ? 4.173 -4.851 -0.274 1.00 91.75 97 ALA A O 1
ATOM 792 N N . ARG A 1 98 ? 3.100 -5.589 1.542 1.00 90.12 98 ARG A N 1
ATOM 793 C CA . ARG A 1 98 ? 3.877 -4.774 2.483 1.00 90.12 98 ARG A CA 1
ATOM 794 C C . ARG A 1 98 ? 5.365 -5.120 2.466 1.00 90.12 98 ARG A C 1
ATOM 796 O O . ARG A 1 98 ? 6.188 -4.204 2.525 1.00 90.12 98 ARG A O 1
ATOM 803 N N . VAL A 1 99 ? 5.692 -6.412 2.422 1.00 93.50 99 VAL A N 1
ATOM 804 C CA . VAL A 1 99 ? 7.075 -6.908 2.376 1.00 93.50 99 VAL A CA 1
ATOM 805 C C . VAL A 1 99 ? 7.746 -6.468 1.079 1.00 93.50 99 VAL A C 1
ATOM 807 O O . VAL A 1 99 ? 8.803 -5.848 1.148 1.00 93.50 99 VAL A O 1
ATOM 810 N N . LEU A 1 100 ? 7.086 -6.650 -0.069 1.00 93.44 100 LEU A N 1
ATOM 811 C CA . LEU A 1 100 ? 7.603 -6.222 -1.374 1.00 93.44 100 LEU A CA 1
ATOM 812 C C . LEU A 1 100 ? 7.906 -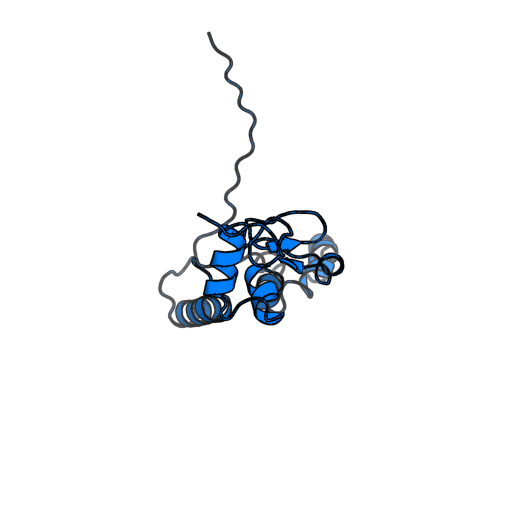4.718 -1.420 1.00 93.44 100 LEU A C 1
ATOM 814 O O . LEU A 1 100 ? 8.968 -4.310 -1.892 1.00 93.44 100 LEU A O 1
ATOM 818 N N . ILE A 1 101 ? 7.011 -3.885 -0.876 1.00 92.50 101 ILE A N 1
ATOM 819 C CA . ILE A 1 101 ? 7.232 -2.433 -0.812 1.00 92.50 101 ILE A CA 1
ATOM 820 C C . ILE A 1 101 ? 8.439 -2.130 0.085 1.00 92.50 101 ILE A C 1
ATOM 822 O O . ILE A 1 101 ? 9.331 -1.378 -0.298 1.00 92.50 101 ILE A O 1
ATOM 826 N N . ARG A 1 102 ? 8.510 -2.729 1.281 1.00 92.38 102 ARG A N 1
ATOM 827 C CA . ARG A 1 102 ? 9.609 -2.482 2.231 1.00 92.38 102 ARG A CA 1
ATOM 828 C C . ARG A 1 102 ? 10.968 -2.943 1.712 1.00 92.38 102 ARG A C 1
ATOM 830 O O . ARG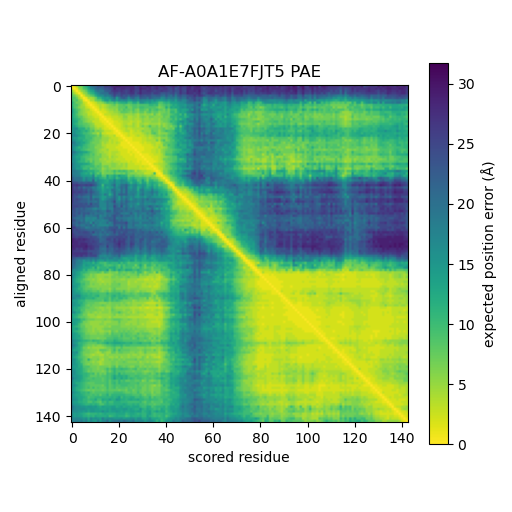 A 1 102 ? 11.954 -2.254 1.954 1.00 92.38 102 ARG A O 1
ATOM 837 N N . GLN A 1 103 ? 11.000 -4.051 0.983 1.00 92.69 103 GLN A N 1
ATOM 838 C CA . GLN A 1 103 ? 12.194 -4.592 0.335 1.00 92.69 103 GLN A CA 1
ATOM 839 C C . GLN A 1 103 ? 12.567 -3.863 -0.961 1.00 92.69 103 GLN A C 1
ATOM 841 O O . GLN A 1 103 ? 13.538 -4.243 -1.603 1.00 92.69 103 GLN A O 1
ATOM 846 N N . ARG A 1 104 ? 11.863 -2.776 -1.319 1.00 92.31 104 ARG A N 1
ATOM 847 C CA . ARG A 1 104 ? 12.183 -1.928 -2.480 1.00 92.31 104 ARG A CA 1
ATOM 848 C C . ARG A 1 104 ? 11.970 -2.632 -3.827 1.00 92.31 104 ARG A C 1
ATOM 850 O O . ARG A 1 104 ? 12.630 -2.296 -4.803 1.00 92.31 104 ARG A O 1
ATOM 857 N N . HIS A 1 105 ? 11.021 -3.562 -3.906 1.00 93.69 105 HIS A N 1
ATOM 858 C CA . HIS A 1 105 ? 10.701 -4.272 -5.150 1.00 93.69 105 HIS A CA 1
ATOM 859 C C . HIS A 1 105 ? 9.642 -3.576 -6.012 1.00 93.69 105 HIS A C 1
ATOM 861 O O . HIS A 1 105 ? 9.442 -3.975 -7.152 1.00 93.69 105 HIS A O 1
ATOM 867 N N . ILE A 1 106 ? 8.972 -2.539 -5.502 1.00 93.94 106 ILE A N 1
ATOM 868 C CA . ILE A 1 106 ? 7.868 -1.858 -6.194 1.00 93.94 106 ILE A CA 1
ATOM 869 C C . ILE A 1 106 ? 8.254 -0.417 -6.531 1.00 93.94 106 ILE A C 1
ATOM 871 O O . ILE A 1 106 ? 8.822 0.309 -5.705 1.00 93.94 106 ILE A O 1
ATOM 875 N N . ARG A 1 107 ? 7.899 0.010 -7.745 1.00 93.56 107 ARG A N 1
ATOM 876 C CA . ARG A 1 107 ? 7.997 1.398 -8.203 1.00 93.56 107 ARG A CA 1
ATOM 877 C C . ARG A 1 107 ? 6.618 1.963 -8.534 1.00 93.56 107 ARG A C 1
ATOM 879 O O . ARG A 1 107 ? 5.693 1.232 -8.870 1.00 93.56 107 ARG A O 1
ATOM 886 N N . VAL A 1 108 ? 6.500 3.280 -8.427 1.00 92.88 108 VAL A N 1
ATOM 887 C CA . VAL A 1 108 ? 5.332 4.053 -8.850 1.00 92.88 108 VAL A CA 1
ATOM 888 C C . VAL A 1 108 ? 5.827 5.091 -9.855 1.00 92.88 108 VAL A C 1
ATOM 890 O O . VAL A 1 108 ? 6.501 6.055 -9.486 1.00 92.88 108 VAL A O 1
ATOM 893 N N . GLY A 1 109 ? 5.542 4.876 -11.137 1.00 89.81 109 GLY A N 1
ATOM 894 C CA . GLY A 1 109 ? 6.143 5.630 -12.235 1.00 89.81 109 GLY A CA 1
ATOM 895 C C . GLY A 1 109 ? 7.657 5.422 -12.286 1.00 89.81 109 GLY A C 1
ATOM 896 O O . GLY A 1 109 ? 8.148 4.295 -12.335 1.00 89.81 109 GLY A O 1
ATOM 897 N N . SER A 1 110 ? 8.411 6.518 -12.246 1.00 88.62 110 SER A N 1
ATOM 898 C CA . SER A 1 110 ? 9.877 6.497 -12.191 1.00 88.62 110 SER A CA 1
ATOM 899 C C . SER A 1 110 ? 10.436 6.336 -10.774 1.00 88.62 110 SER A C 1
ATOM 901 O O . SER A 1 110 ? 11.620 6.046 -10.612 1.00 88.62 110 SER A O 1
ATOM 903 N N . GLN A 1 111 ? 9.614 6.509 -9.734 1.00 90.62 111 GLN A N 1
ATOM 904 C CA . GLN A 1 111 ? 10.084 6.526 -8.355 1.00 90.62 111 GLN A CA 1
ATOM 905 C C . GLN A 1 111 ? 9.989 5.145 -7.709 1.00 90.62 111 GLN A C 1
ATOM 907 O O . GLN A 1 111 ? 8.926 4.526 -7.663 1.00 90.62 111 GLN A O 1
ATOM 912 N N . LEU A 1 112 ? 11.087 4.695 -7.108 1.00 91.38 112 LEU A N 1
ATOM 913 C CA . LEU A 1 112 ? 11.077 3.539 -6.221 1.00 91.38 112 LEU A CA 1
ATOM 914 C C . LEU A 1 112 ? 10.483 3.932 -4.862 1.00 91.38 112 LEU A C 1
ATOM 916 O O . LEU A 1 112 ? 10.979 4.851 -4.204 1.00 91.38 112 LEU A O 1
ATOM 920 N N . VAL A 1 113 ? 9.440 3.224 -4.420 1.00 91.94 113 VAL A N 1
ATOM 921 C CA . VAL A 1 113 ? 8.707 3.556 -3.189 1.00 91.94 113 VAL A CA 1
ATOM 922 C C . VAL A 1 113 ? 8.921 2.469 -2.143 1.00 91.94 113 VAL A C 1
ATOM 924 O O . VAL A 1 113 ? 8.610 1.307 -2.370 1.00 91.94 113 VAL A O 1
ATOM 927 N N . ASN A 1 114 ? 9.417 2.857 -0.965 1.00 92.06 114 ASN A N 1
ATOM 928 C CA . ASN A 1 114 ? 9.704 1.949 0.155 1.00 92.06 114 ASN A CA 1
ATOM 929 C C . ASN A 1 114 ? 8.734 2.090 1.347 1.00 92.06 114 ASN A C 1
ATOM 931 O O . ASN A 1 114 ? 8.883 1.414 2.370 1.00 92.06 114 ASN A O 1
ATOM 935 N N . VAL A 1 115 ? 7.731 2.969 1.237 1.00 88.00 115 VAL A N 1
ATOM 936 C CA . VAL A 1 115 ? 6.752 3.250 2.295 1.00 88.00 115 VAL A CA 1
ATOM 937 C C . VAL A 1 115 ? 5.398 2.623 1.937 1.00 88.00 115 VAL A C 1
ATOM 939 O O . VAL A 1 115 ? 4.736 3.104 1.021 1.00 88.00 115 VAL A O 1
ATOM 942 N N . PRO A 1 116 ? 4.916 1.609 2.684 1.00 87.75 116 PRO A N 1
ATOM 943 C CA . PRO A 1 116 ? 3.613 0.988 2.421 1.00 87.75 116 PRO A CA 1
ATOM 944 C C . PRO A 1 116 ? 2.441 1.962 2.527 1.00 87.75 116 PRO A C 1
ATOM 946 O O . PRO A 1 116 ? 1.506 1.862 1.747 1.00 87.75 116 PRO A O 1
ATOM 949 N N . SER A 1 117 ? 2.526 2.929 3.451 1.00 83.69 117 SER A N 1
ATOM 950 C CA . SER A 1 117 ? 1.532 3.987 3.690 1.00 83.69 117 SER A CA 1
ATOM 951 C C . SER A 1 117 ? 1.524 5.098 2.630 1.00 83.69 117 SER A C 1
ATOM 953 O O . SER A 1 117 ? 0.882 6.127 2.838 1.00 83.69 117 SER A O 1
ATOM 955 N N . PHE A 1 118 ? 2.267 4.942 1.531 1.00 86.62 118 PHE A N 1
ATOM 956 C CA . PHE A 1 118 ? 2.295 5.915 0.446 1.00 86.62 118 PHE A CA 1
ATOM 957 C C . PHE A 1 118 ? 0.903 6.048 -0.184 1.00 86.62 118 PHE A C 1
ATOM 959 O O . PHE A 1 118 ? 0.269 5.049 -0.520 1.00 86.62 118 PHE A O 1
ATOM 966 N N . ASN A 1 119 ? 0.417 7.282 -0.314 1.00 85.44 119 ASN A N 1
ATOM 967 C CA . ASN A 1 119 ? -0.885 7.566 -0.910 1.00 85.44 119 ASN A CA 1
ATOM 968 C C . ASN A 1 119 ? -0.727 7.724 -2.424 1.00 85.44 119 ASN A C 1
ATOM 970 O O . ASN A 1 119 ? -0.143 8.704 -2.891 1.00 85.44 119 ASN A O 1
ATOM 974 N N . VAL A 1 120 ? -1.242 6.758 -3.178 1.00 85.56 120 VAL A N 1
ATOM 975 C CA . VAL A 1 120 ? -1.120 6.721 -4.634 1.00 85.56 120 VAL A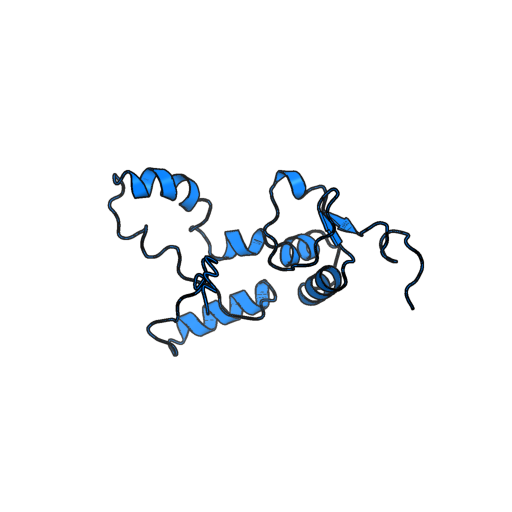 CA 1
ATOM 976 C C . VAL A 1 120 ? -2.086 7.724 -5.267 1.00 85.56 120 VAL A C 1
ATOM 978 O O . VAL A 1 120 ? -3.278 7.762 -4.952 1.00 85.56 120 VAL A O 1
ATOM 981 N N . ARG A 1 121 ? -1.570 8.543 -6.190 1.00 86.44 121 ARG A N 1
ATOM 982 C CA . ARG A 1 121 ? -2.381 9.445 -7.019 1.00 86.44 121 ARG A CA 1
ATOM 983 C C . ARG A 1 121 ? -3.061 8.659 -8.139 1.00 86.44 121 ARG A C 1
ATOM 985 O O . ARG A 1 121 ? -2.447 7.769 -8.712 1.00 86.44 121 ARG A O 1
ATOM 992 N N . THR A 1 122 ? -4.277 9.047 -8.520 1.00 86.25 122 THR A N 1
ATOM 993 C CA . THR A 1 122 ? -5.048 8.374 -9.583 1.00 86.25 122 THR A CA 1
ATOM 994 C C . THR A 1 1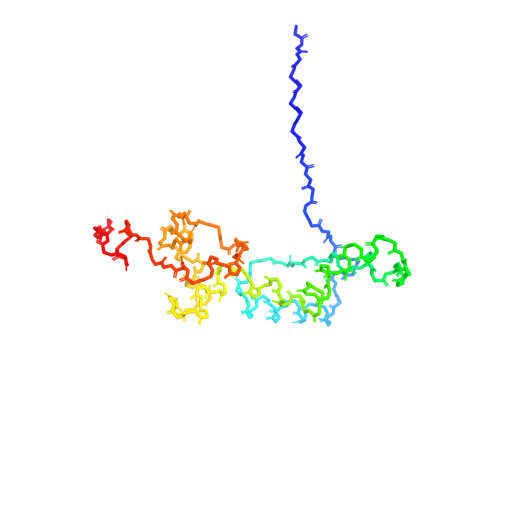22 ? -4.295 8.288 -10.917 1.00 86.25 122 THR A C 1
ATOM 996 O O . THR A 1 122 ? -4.371 7.274 -11.597 1.00 86.25 122 THR A O 1
ATOM 999 N N . SER A 1 123 ? -3.519 9.314 -11.281 1.00 88.12 123 SER A N 1
ATOM 1000 C CA . SER A 1 123 ? -2.687 9.304 -12.496 1.00 88.12 123 SER A CA 1
ATOM 1001 C C . SER A 1 123 ? -1.528 8.301 -12.423 1.00 88.12 123 SER A C 1
ATOM 1003 O O . SER A 1 123 ? -1.184 7.660 -13.412 1.00 88.12 123 SER A O 1
ATOM 1005 N N . SER A 1 124 ? -0.937 8.137 -11.240 1.00 87.94 124 SER A N 1
ATOM 1006 C CA . SER A 1 124 ? 0.187 7.229 -10.998 1.00 87.94 124 SER A CA 1
ATOM 1007 C C . SER A 1 124 ? -0.249 5.780 -10.772 1.00 87.94 124 SER A C 1
ATOM 1009 O O . SER A 1 124 ? 0.597 4.896 -10.760 1.00 87.94 124 SER A O 1
ATOM 1011 N N . GLU A 1 125 ? -1.548 5.524 -10.608 1.00 86.31 125 GLU A N 1
ATOM 1012 C CA . GLU A 1 125 ? -2.083 4.195 -10.299 1.00 86.31 125 GLU A CA 1
ATOM 1013 C C . GLU A 1 125 ? -1.824 3.169 -11.409 1.00 86.31 125 GLU A C 1
ATOM 1015 O O . GLU A 1 125 ? -1.552 2.008 -11.117 1.00 86.31 125 GLU A O 1
ATOM 1020 N N . LYS A 1 126 ? -1.856 3.602 -12.674 1.00 89.12 126 LYS A N 1
ATOM 1021 C CA . LYS A 1 126 ? -1.562 2.743 -13.834 1.00 89.12 126 LYS A CA 1
ATOM 1022 C C . LYS A 1 126 ? -0.080 2.386 -13.974 1.00 89.12 126 LYS A C 1
ATOM 1024 O O . LYS A 1 126 ? 0.247 1.488 -14.728 1.00 89.12 126 LYS A O 1
ATOM 1029 N N . HIS A 1 127 ? 0.796 3.103 -13.277 1.00 90.81 127 HIS A N 1
ATOM 1030 C CA . HIS A 1 127 ? 2.247 2.986 -13.408 1.00 90.81 127 HIS A CA 1
ATOM 1031 C C . HIS A 1 127 ? 2.859 2.293 -12.181 1.00 90.81 127 HIS A C 1
ATOM 1033 O O . HIS A 1 127 ? 3.942 2.667 -11.730 1.00 90.81 127 HIS A O 1
ATOM 1039 N N . ILE A 1 128 ? 2.122 1.369 -11.561 1.00 92.38 128 ILE A N 1
ATOM 1040 C CA . ILE A 1 128 ? 2.601 0.588 -10.421 1.00 92.38 128 ILE A CA 1
ATOM 1041 C C . ILE A 1 128 ? 3.097 -0.742 -10.965 1.00 92.38 128 ILE A C 1
ATOM 1043 O O . ILE A 1 128 ? 2.294 -1.580 -11.351 1.00 92.38 128 ILE A O 1
ATOM 1047 N N . ASP A 1 129 ? 4.410 -0.931 -10.939 1.00 93.12 129 ASP A N 1
ATOM 1048 C CA . ASP A 1 129 ? 5.062 -2.132 -11.453 1.00 93.12 129 ASP A CA 1
ATOM 1049 C C . ASP A 1 129 ? 6.212 -2.551 -10.535 1.00 93.12 129 ASP A C 1
ATOM 1051 O O . ASP A 1 129 ? 6.627 -1.816 -9.625 1.00 93.12 129 ASP A O 1
ATOM 1055 N N . PHE A 1 130 ? 6.779 -3.727 -10.799 1.00 93.88 130 PHE A N 1
ATOM 1056 C CA . PHE A 1 130 ? 8.049 -4.110 -10.197 1.00 93.88 130 PHE A CA 1
ATOM 1057 C C . PHE A 1 130 ? 9.171 -3.157 -10.625 1.00 93.88 130 PHE A C 1
ATOM 1059 O O . PHE A 1 130 ? 9.187 -2.590 -11.723 1.00 93.88 130 PHE A O 1
ATOM 1066 N N . ALA A 1 131 ? 10.118 -2.945 -9.716 1.00 92.56 131 ALA A N 1
ATOM 1067 C CA . ALA A 1 131 ? 11.311 -2.170 -10.000 1.00 92.56 131 ALA A CA 1
ATOM 1068 C C . ALA A 1 131 ? 12.215 -2.955 -10.957 1.00 92.56 131 ALA A C 1
ATOM 1070 O O . ALA A 1 131 ? 12.473 -4.133 -10.721 1.00 92.56 131 ALA A O 1
ATOM 1071 N N . VAL A 1 132 ? 12.753 -2.286 -11.977 1.00 91.50 132 VAL A N 1
ATOM 1072 C CA . VAL A 1 132 ? 13.668 -2.894 -12.966 1.00 91.50 132 VAL A CA 1
ATOM 1073 C C . VAL A 1 132 ? 14.890 -3.525 -12.288 1.00 91.50 132 VAL A C 1
ATOM 1075 O O . VAL A 1 132 ? 15.356 -4.586 -12.669 1.00 91.50 132 VAL A O 1
ATOM 1078 N N . ASN A 1 133 ? 15.359 -2.916 -11.199 1.00 89.19 133 ASN A N 1
ATOM 1079 C CA . ASN A 1 133 ? 16.517 -3.401 -10.446 1.00 89.19 133 ASN A CA 1
ATOM 1080 C C . ASN A 1 133 ? 16.190 -4.591 -9.529 1.00 89.19 133 ASN A C 1
ATOM 1082 O O . ASN A 1 133 ? 17.080 -5.105 -8.858 1.00 89.19 133 ASN A O 1
ATOM 1086 N N . SER A 1 134 ? 14.917 -4.979 -9.412 1.00 89.38 134 SER A N 1
ATOM 1087 C CA . SER A 1 134 ? 14.510 -6.097 -8.565 1.00 89.38 134 SER A CA 1
ATOM 1088 C C . SER A 1 134 ? 14.525 -7.414 -9.339 1.00 89.38 134 SER A C 1
ATOM 1090 O O . SER A 1 134 ? 14.204 -7.398 -10.526 1.00 89.38 134 SER A O 1
ATOM 1092 N N . PRO A 1 135 ? 14.766 -8.559 -8.675 1.00 90.38 135 PRO A N 1
ATOM 1093 C CA . PRO A 1 135 ? 14.673 -9.872 -9.321 1.00 90.38 135 PRO A CA 1
ATOM 1094 C C . PRO A 1 135 ? 13.315 -10.118 -10.000 1.00 90.38 135 PRO A C 1
ATOM 1096 O O . PRO A 1 135 ? 13.236 -10.745 -11.049 1.00 90.38 135 PRO A O 1
ATOM 1099 N N . TYR A 1 136 ? 12.236 -9.561 -9.439 1.00 87.62 136 TYR A N 1
ATOM 1100 C CA . TYR A 1 136 ? 10.882 -9.641 -10.001 1.00 87.62 136 TYR A CA 1
ATOM 1101 C C . TYR A 1 136 ? 10.668 -8.774 -11.253 1.00 87.62 136 TYR A C 1
ATOM 1103 O O . TYR A 1 136 ? 9.707 -8.985 -11.985 1.00 87.62 136 TYR A O 1
ATOM 1111 N N . GLY A 1 137 ? 11.534 -7.787 -11.492 1.00 86.38 137 GLY A N 1
ATOM 1112 C CA . GLY A 1 137 ? 11.464 -6.848 -12.613 1.00 86.38 137 GLY A CA 1
ATOM 1113 C C . GLY A 1 137 ? 12.579 -7.029 -13.642 1.00 86.38 137 GLY A C 1
ATOM 1114 O O . GLY A 1 137 ? 12.892 -6.062 -14.327 1.00 86.38 137 GLY A O 1
ATOM 1115 N N . GLN A 1 138 ? 13.150 -8.239 -13.749 1.00 87.25 138 GLN A N 1
ATOM 1116 C CA . GLN A 1 138 ? 14.285 -8.600 -14.624 1.00 87.25 138 GLN A CA 1
ATOM 1117 C C . GLN A 1 138 ? 15.663 -8.095 -14.159 1.00 87.25 138 GLN A C 1
ATOM 1119 O O . GLN A 1 138 ? 16.631 -8.124 -14.916 1.00 87.25 138 GLN A O 1
ATOM 1124 N N . GLY A 1 139 ? 15.775 -7.662 -12.904 1.00 88.94 139 GLY A N 1
ATOM 1125 C CA . GLY A 1 139 ? 17.059 -7.381 -12.272 1.00 88.94 139 GLY A CA 1
ATOM 1126 C C . GLY A 1 139 ? 17.842 -8.662 -11.954 1.00 88.94 139 GLY A C 1
ATOM 1127 O O . GLY A 1 139 ? 17.277 -9.759 -11.966 1.00 88.94 139 GLY A O 1
ATOM 1128 N N . PRO A 1 140 ? 19.141 -8.540 -11.632 1.00 90.56 140 PRO A N 1
ATOM 1129 C CA . PRO A 1 140 ? 19.955 -9.685 -11.245 1.00 90.56 140 PRO A CA 1
ATOM 1130 C C . PRO A 1 140 ? 19.372 -10.379 -10.002 1.00 90.56 140 PRO A C 1
ATOM 1132 O O . PRO A 1 140 ? 18.769 -9.708 -9.151 1.00 90.56 140 PRO A O 1
ATOM 1135 N N . PRO A 1 141 ? 19.542 -11.709 -9.872 1.00 90.56 141 PRO A N 1
ATOM 1136 C CA . PRO A 1 141 ? 19.109 -12.424 -8.680 1.00 90.56 141 PRO A CA 1
ATOM 1137 C C . PRO A 1 141 ? 19.788 -11.842 -7.434 1.00 90.56 141 PRO A C 1
ATOM 1139 O O . PRO A 1 141 ? 20.937 -11.398 -7.475 1.00 90.56 141 PRO A O 1
ATOM 1142 N N . GLY A 1 142 ? 19.037 -11.800 -6.331 1.00 86.81 142 GLY A N 1
ATOM 1143 C CA . GLY A 1 142 ? 19.550 -11.345 -5.041 1.00 86.81 142 GLY A CA 1
ATOM 1144 C C . GLY A 1 142 ? 20.615 -12.286 -4.472 1.00 86.81 142 GLY A C 1
ATOM 1145 O O . GLY A 1 142 ? 20.855 -13.363 -5.013 1.00 86.81 142 GLY A O 1
ATOM 1146 N N . ARG A 1 143 ? 21.237 -11.851 -3.371 1.00 86.56 143 ARG A N 1
ATOM 1147 C CA . ARG A 1 143 ? 22.189 -12.656 -2.595 1.00 86.56 143 ARG A CA 1
ATOM 1148 C C . ARG A 1 143 ? 21.542 -13.915 -2.022 1.00 86.56 143 ARG A C 1
ATOM 1150 O O . ARG A 1 143 ? 20.378 -13.807 -1.576 1.00 86.56 143 ARG A O 1
#

Sequence (143 aa):
MPSCAIHRNYRKTFTTPRRPYEKETLDAELKLVGEYGLRCKLRKSARTLLTLDPKDPKRIFEGTALPKRIFEGTALLRRILQTKVYKQGLAKSIHHARVLIRQRHIRVGSQLVNVPSFNVRTSSEKHIDFAVNSPYGQGPPGR

Organism: NCBI:txid635003

Mean predicted aligned error: 11.66 Å

Nearest PDB structures (foldseek):
  8b2l-assembly1_b1  TM=8.145E-01  e=4.231E-16  Nicotiana tabacum
  8jiw-assembly1_BJ  TM=8.125E-01  e=5.092E-16  Triticum aestivum
  7mq9-assembly1_L9  TM=8.064E-01  e=2.106E-15  Homo sapiens
  8c3a-assembly1_L  TM=8.258E-01  e=4.999E-15  Candida albicans
  4bts-assembly1_AD  TM=8.139E-01  e=4.999E-15  Tetrahymena thermophila

Secondary structure (DSSP, 8-state):
-----------------SSTT-HHHHHHHHHHHHHHT-SS-----STTTSSS-TT-HHHHHHHHHSHHHHS-HHHHHTTBHHHHHHHTTSSSSHHHHHHHHHTT-EEETTEE---TT-B--TTTGGGEEE-TTSGGGTPPPP-

InterPro domains:
  IPR002942 RNA-binding S4 domain [PF01479] (81-123)
  IPR022801 Small ribosomal subunit protein uS4 [PTHR11831] (11-143)
  IPR036986 RNA-binding S4 domain superfamily [G3DSA:3.10.290.10] (78-134)

Radius of gyration: 19.41 Å; Cα contacts (8 Å, |Δi|>4): 143; chains: 1; bounding box: 52×43×40 Å

Foldseek 3Di:
DDDPPPPDDDDDPADDDPDNPDPVVVVVQVVVCVVLVDPDGDHDPPPVLVPDDCPDPCNVVVVVVPVCCPVDVVSQSCQFQLNLCVVVVVAPDSVRSLVCLCVQQKDQAPGGHNDRRDGHDPVSSVVIDTDCCAVRNVRDDDD

pLDDT: mean 74.3, std 16.98, range [35.38, 93.94]